Protein AF-A0A929EZZ7-F1 (afdb_monomer)

Foldseek 3Di:
DAAADAQFFWDKQKAAPVLLVLLLPQFPADPVLNVQSVPWDDDPRITIGIDGLVSLVRSLVRLVVRLVPDPPPVSNVSSVVVNVSSVVRNVRHDYD

Radius of gyration: 13.0 Å; Cα contacts (8 Å, |Δi|>4): 121; chains: 1; bounding box: 29×28×37 Å

Structure (mmCIF, N/CA/C/O backbone):
data_AF-A0A929EZZ7-F1
#
_entry.id   AF-A0A929EZZ7-F1
#
loop_
_atom_site.group_PDB
_atom_site.id
_atom_site.type_symbol
_atom_site.label_atom_id
_atom_site.label_alt_id
_atom_site.label_comp_id
_atom_site.label_asym_id
_atom_site.label_entity_id
_atom_site.label_seq_id
_atom_site.pdbx_PDB_ins_code
_atom_site.Cartn_x
_atom_site.Cartn_y
_atom_site.Cartn_z
_atom_site.occupancy
_atom_site.B_iso_or_equiv
_atom_site.auth_seq_id
_atom_site.auth_comp_id
_atom_site.auth_asym_id
_atom_site.auth_atom_id
_atom_site.pdbx_PDB_model_num
ATOM 1 N N . MET A 1 1 ? -12.328 14.991 8.960 1.00 74.06 1 MET A N 1
ATOM 2 C CA . MET A 1 1 ? -12.172 14.624 10.381 1.00 74.06 1 MET A CA 1
ATOM 3 C C . MET A 1 1 ? -11.603 13.221 10.401 1.00 74.06 1 MET A C 1
ATOM 5 O O . MET A 1 1 ? -12.209 12.352 9.780 1.00 74.06 1 MET A O 1
ATOM 9 N N . LYS A 1 2 ? -10.413 13.040 10.972 1.00 88.25 2 LYS A N 1
ATOM 10 C CA . LYS A 1 2 ? -9.740 11.742 11.023 1.00 88.25 2 LYS A CA 1
ATOM 11 C C . LYS A 1 2 ? -10.315 10.882 12.148 1.00 88.25 2 LYS A C 1
ATOM 13 O O . LYS A 1 2 ? -10.851 11.419 13.118 1.00 88.25 2 LYS A O 1
ATOM 18 N N . LYS A 1 3 ? -10.272 9.560 11.990 1.00 93.44 3 LYS A N 1
ATOM 19 C CA . LYS A 1 3 ? -10.703 8.603 13.015 1.00 93.44 3 LYS A CA 1
ATOM 20 C C . LYS A 1 3 ? -9.500 8.240 13.890 1.00 93.44 3 LYS A C 1
ATOM 22 O O . LYS A 1 3 ? -8.533 7.700 13.366 1.00 93.44 3 LYS A O 1
ATOM 27 N N . SER A 1 4 ? -9.593 8.486 15.194 1.00 94.50 4 SER A N 1
ATOM 28 C CA . SER A 1 4 ? -8.575 8.050 16.156 1.00 94.50 4 SER A CA 1
ATOM 29 C C . SER A 1 4 ? -8.593 6.532 16.341 1.00 94.50 4 SER A C 1
ATOM 31 O O . SER A 1 4 ? -9.677 5.946 16.450 1.00 94.50 4 SER A O 1
ATOM 33 N N . ILE A 1 5 ? -7.413 5.921 16.381 1.00 95.31 5 ILE A N 1
ATOM 34 C CA . ILE A 1 5 ? -7.195 4.485 16.602 1.00 95.31 5 ILE A CA 1
ATOM 35 C C . ILE A 1 5 ? -6.000 4.263 17.539 1.00 95.31 5 ILE A C 1
ATOM 37 O O . ILE A 1 5 ? -5.187 5.166 17.732 1.00 95.31 5 ILE A O 1
ATOM 41 N N . GLU A 1 6 ? -5.894 3.073 18.121 1.00 96.06 6 GLU A N 1
ATOM 42 C CA . GLU A 1 6 ? -4.729 2.700 18.935 1.00 96.06 6 GLU A CA 1
ATOM 43 C C . GLU A 1 6 ? -3.518 2.370 18.038 1.00 96.06 6 GLU A C 1
ATOM 45 O O . GLU A 1 6 ? -3.689 1.928 16.904 1.00 96.06 6 GLU A O 1
ATOM 50 N N . GLU A 1 7 ? -2.295 2.529 18.551 1.00 92.19 7 GLU A N 1
ATOM 51 C CA . GLU A 1 7 ? -1.029 2.320 17.811 1.00 92.19 7 GLU A CA 1
ATOM 52 C C . GLU A 1 7 ? -0.955 0.978 17.065 1.00 92.19 7 GLU A C 1
ATOM 54 O O . GLU A 1 7 ? -0.519 0.908 15.919 1.00 92.19 7 GLU A O 1
ATOM 59 N N . HIS A 1 8 ? -1.457 -0.083 17.693 1.00 94.19 8 HIS A N 1
ATOM 60 C CA . HIS A 1 8 ? -1.412 -1.445 17.163 1.00 94.19 8 HIS A CA 1
ATOM 61 C C . HIS A 1 8 ? -2.723 -1.850 16.460 1.00 94.19 8 HIS A C 1
ATOM 63 O O . HIS A 1 8 ? -2.880 -3.001 16.040 1.00 94.19 8 HIS A O 1
ATOM 69 N N . GLU A 1 9 ? -3.702 -0.941 16.360 1.00 96.38 9 GLU A N 1
ATOM 70 C CA . GLU A 1 9 ? -4.955 -1.203 15.654 1.00 96.38 9 GLU A CA 1
ATOM 71 C C . GLU A 1 9 ? -4.696 -1.237 14.146 1.00 96.38 9 GLU A C 1
ATOM 73 O O . GLU A 1 9 ? -4.194 -0.285 13.548 1.00 96.38 9 GLU A O 1
ATOM 78 N N . LYS A 1 10 ? -5.075 -2.350 13.511 1.00 95.88 10 LYS A N 1
ATOM 79 C CA . LYS A 1 10 ? -4.917 -2.508 12.067 1.00 95.88 10 LYS A CA 1
ATOM 80 C C . LYS A 1 10 ? -6.086 -1.902 11.302 1.00 95.88 10 LYS A C 1
ATOM 82 O O . LYS A 1 10 ? -7.254 -2.155 11.607 1.00 95.88 10 LYS A O 1
ATOM 87 N N . VAL A 1 11 ? -5.771 -1.180 10.235 1.00 96.25 11 VAL A N 1
ATOM 88 C CA . VAL A 1 11 ? -6.729 -0.573 9.313 1.00 96.25 11 VAL A CA 1
ATOM 89 C C . VAL A 1 11 ? -6.687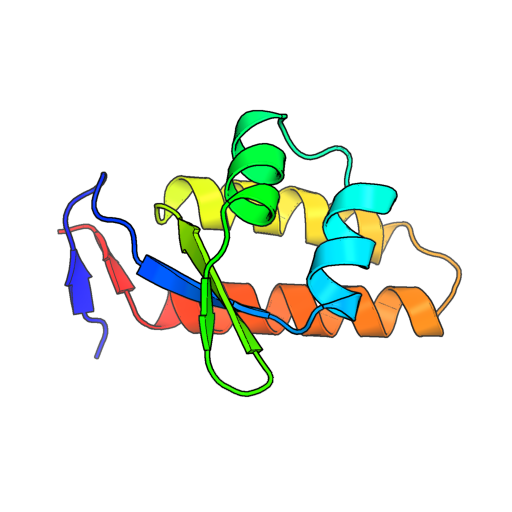 -1.248 7.940 1.00 96.25 11 VAL A C 1
ATOM 91 O O . VAL A 1 11 ? -5.658 -1.787 7.533 1.00 96.25 11 VAL A O 1
ATOM 94 N N . PRO A 1 12 ? -7.815 -1.259 7.206 1.00 96.62 12 PRO A N 1
ATOM 95 C CA . PRO A 1 12 ? -7.871 -1.892 5.898 1.00 96.62 12 PRO A CA 1
ATOM 96 C C . PRO A 1 12 ? -7.268 -1.011 4.800 1.00 96.62 12 PRO A C 1
ATOM 98 O O . PRO A 1 12 ? -7.732 0.110 4.576 1.00 96.62 12 PRO A O 1
ATOM 101 N N . LEU A 1 13 ? -6.333 -1.585 4.046 1.00 96.94 13 LEU A N 1
ATOM 102 C CA . LEU A 1 13 ? -5.887 -1.115 2.739 1.00 96.94 13 LEU A CA 1
ATOM 103 C C . LEU A 1 13 ? -6.520 -1.989 1.646 1.00 96.94 13 LEU A C 1
ATOM 105 O O . LEU A 1 13 ? -6.539 -3.216 1.749 1.00 96.94 13 LEU A O 1
ATOM 109 N N . LEU A 1 14 ? -7.071 -1.359 0.605 1.00 96.69 14 LEU A N 1
ATOM 110 C CA . LEU A 1 14 ? -7.715 -2.055 -0.513 1.00 96.69 14 LEU A CA 1
ATOM 111 C C . LEU A 1 14 ? -6.884 -1.913 -1.786 1.00 96.69 14 LEU A C 1
ATOM 113 O O . LEU A 1 14 ? -6.798 -0.824 -2.353 1.00 96.69 14 LEU A O 1
ATOM 117 N N . LEU A 1 15 ? -6.364 -3.031 -2.283 1.00 96.31 15 LEU A N 1
ATOM 118 C CA . LEU A 1 15 ? -5.530 -3.097 -3.485 1.00 96.31 15 LEU A CA 1
ATOM 119 C C . LEU A 1 15 ? -6.150 -4.032 -4.532 1.00 96.31 15 LEU A C 1
ATOM 121 O O . LEU A 1 15 ? -7.059 -4.810 -4.237 1.00 96.31 15 LEU A O 1
ATOM 125 N N . SER A 1 16 ? -5.742 -3.912 -5.793 1.00 95.62 16 SER A N 1
ATOM 126 C CA . SER A 1 16 ? -5.995 -4.955 -6.796 1.00 95.62 16 SER A CA 1
ATOM 127 C C . SER A 1 16 ? -4.957 -6.073 -6.678 1.00 95.62 16 SER A C 1
ATOM 129 O O . SER A 1 16 ? -3.912 -5.886 -6.062 1.00 95.62 16 SER A O 1
ATOM 131 N N . LYS A 1 17 ? -5.220 -7.223 -7.310 1.00 93.81 17 LYS A N 1
ATOM 132 C CA . LYS A 1 17 ? -4.225 -8.298 -7.416 1.00 93.81 17 LYS A CA 1
ATOM 133 C C . LYS A 1 17 ? -2.927 -7.801 -8.058 1.00 93.81 17 LYS A C 1
ATOM 135 O O . LYS A 1 17 ? -1.874 -7.977 -7.472 1.00 93.81 17 LYS A O 1
ATOM 140 N N . ASP A 1 18 ? -3.028 -7.087 -9.176 1.00 94.38 18 ASP A N 1
ATOM 141 C CA . ASP A 1 18 ? -1.856 -6.550 -9.878 1.00 94.38 18 ASP A CA 1
ATOM 142 C C . ASP A 1 18 ? -1.035 -5.589 -9.005 1.00 94.38 18 ASP A C 1
ATOM 144 O O . ASP A 1 18 ? 0.181 -5.545 -9.119 1.00 94.38 18 ASP A O 1
ATOM 148 N N . GLN A 1 19 ? -1.685 -4.823 -8.121 1.00 95.81 19 GLN A N 1
ATOM 149 C CA . GLN A 1 19 ? -0.983 -3.956 -7.172 1.00 95.81 19 GLN A CA 1
ATOM 150 C C . GLN A 1 19 ? -0.251 -4.766 -6.097 1.00 95.81 19 GL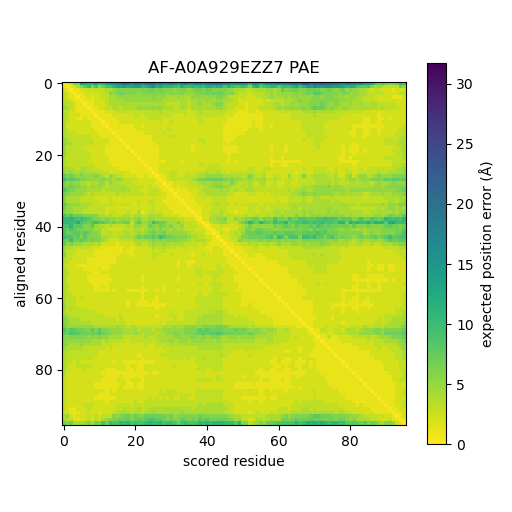N A C 1
ATOM 152 O O . GLN A 1 19 ? 0.875 -4.423 -5.762 1.00 95.81 19 GLN A O 1
ATOM 157 N N . ILE A 1 20 ? -0.868 -5.830 -5.573 1.00 94.94 20 ILE A N 1
ATOM 158 C CA . ILE A 1 20 ? -0.218 -6.741 -4.619 1.00 94.94 20 ILE A CA 1
ATOM 159 C C . ILE A 1 20 ? 0.998 -7.409 -5.266 1.00 94.94 20 ILE A C 1
ATOM 161 O O . ILE A 1 20 ? 2.080 -7.377 -4.688 1.00 94.94 20 ILE A O 1
ATOM 165 N N . ASP A 1 21 ? 0.821 -7.965 -6.466 1.00 94.25 21 ASP A N 1
ATOM 166 C CA . ASP A 1 21 ? 1.889 -8.631 -7.215 1.00 94.25 21 ASP A CA 1
ATOM 167 C C . ASP A 1 21 ? 3.050 -7.649 -7.459 1.00 94.25 21 ASP A C 1
ATOM 169 O O . ASP A 1 21 ? 4.198 -7.967 -7.164 1.00 94.25 21 ASP A O 1
ATOM 173 N N . LEU A 1 22 ? 2.749 -6.409 -7.870 1.00 95.19 22 LEU A N 1
ATOM 174 C CA . LEU A 1 22 ? 3.765 -5.380 -8.091 1.00 95.19 22 LEU A CA 1
ATOM 175 C C . LEU A 1 22 ? 4.552 -5.042 -6.815 1.00 95.19 22 LEU A C 1
ATOM 177 O O . LEU A 1 22 ? 5.766 -4.871 -6.876 1.00 95.19 22 LEU A O 1
ATOM 181 N N . ILE A 1 23 ? 3.887 -4.961 -5.659 1.00 95.62 23 ILE A N 1
ATOM 182 C CA . ILE A 1 23 ? 4.568 -4.730 -4.378 1.00 95.62 23 ILE A CA 1
ATOM 183 C C . ILE A 1 23 ? 5.496 -5.907 -4.064 1.00 95.62 23 ILE A C 1
ATOM 185 O O . ILE A 1 23 ? 6.680 -5.696 -3.814 1.00 95.62 23 ILE A O 1
ATOM 189 N N . ILE A 1 24 ? 4.986 -7.139 -4.123 1.00 94.38 24 ILE A N 1
ATOM 190 C CA . ILE A 1 24 ? 5.747 -8.348 -3.778 1.00 94.38 24 ILE A CA 1
ATOM 191 C C . ILE A 1 24 ? 6.964 -8.541 -4.692 1.00 94.38 24 ILE A C 1
ATOM 193 O O . ILE A 1 24 ? 8.017 -8.966 -4.227 1.00 94.38 24 ILE A O 1
ATOM 197 N N . GLU A 1 25 ? 6.825 -8.263 -5.987 1.00 94.06 25 GLU A N 1
ATOM 198 C CA . GLU A 1 25 ? 7.872 -8.538 -6.976 1.00 94.06 25 GLU A CA 1
ATOM 199 C C . GLU A 1 25 ? 8.966 -7.467 -7.023 1.00 94.06 25 GLU A C 1
ATOM 201 O O . GL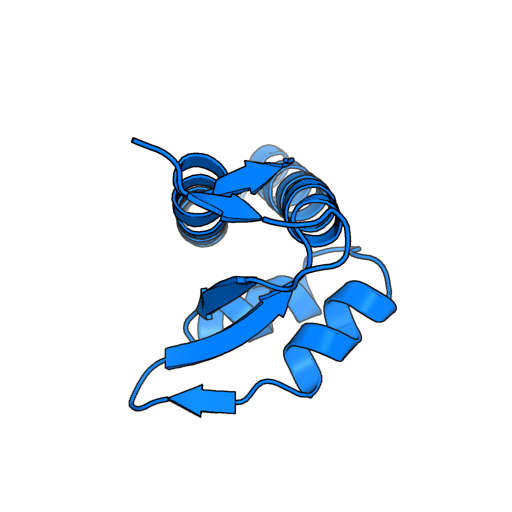U A 1 25 ? 10.098 -7.763 -7.407 1.00 94.06 25 GLU A O 1
ATOM 206 N N . HIS A 1 26 ? 8.642 -6.224 -6.659 1.00 93.62 26 HIS A N 1
ATOM 207 C CA . HIS A 1 26 ? 9.515 -5.084 -6.945 1.00 93.62 26 HIS A CA 1
ATOM 208 C C . HIS A 1 26 ? 9.856 -4.217 -5.740 1.00 93.62 26 HIS A 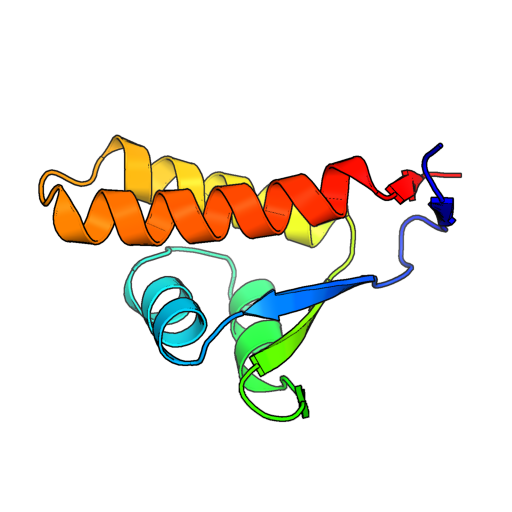C 1
ATOM 210 O O . HIS A 1 26 ? 10.807 -3.439 -5.820 1.00 93.62 26 HIS A O 1
ATOM 216 N N . THR A 1 27 ? 9.112 -4.315 -4.638 1.00 88.31 27 THR A N 1
ATOM 217 C CA . THR A 1 27 ? 9.497 -3.620 -3.409 1.00 88.31 27 THR A CA 1
ATOM 218 C C . THR A 1 27 ? 10.397 -4.526 -2.583 1.00 88.31 27 THR A C 1
ATOM 220 O O . THR A 1 27 ? 10.084 -5.687 -2.342 1.00 88.31 27 THR A O 1
ATOM 223 N N . PHE A 1 28 ? 11.525 -3.989 -2.123 1.00 89.69 28 PHE A N 1
ATOM 224 C CA . PHE A 1 28 ? 12.366 -4.637 -1.112 1.00 89.69 28 PHE A CA 1
ATOM 225 C C . PHE A 1 28 ? 11.799 -4.385 0.294 1.00 89.69 28 PHE A C 1
ATOM 227 O O . PHE A 1 28 ? 12.540 -3.990 1.192 1.00 89.69 28 PHE A O 1
ATOM 234 N N . ALA A 1 29 ? 10.476 -4.501 0.438 1.00 92.88 29 ALA A N 1
ATOM 235 C CA . ALA A 1 29 ? 9.792 -4.349 1.714 1.00 92.88 29 ALA A CA 1
ATOM 236 C C . ALA A 1 29 ? 10.135 -5.512 2.651 1.00 92.88 29 ALA A C 1
ATOM 238 O O . ALA A 1 29 ? 10.506 -6.596 2.195 1.00 92.88 29 ALA A O 1
ATOM 239 N N . GLU A 1 30 ? 10.013 -5.269 3.952 1.00 91.88 30 GLU A N 1
ATOM 240 C CA . GLU A 1 30 ? 10.278 -6.277 4.976 1.00 91.88 30 GLU A CA 1
ATOM 241 C C . GLU A 1 30 ? 9.338 -7.491 4.847 1.00 91.88 30 GLU A C 1
ATOM 243 O O . GLU A 1 30 ? 8.206 -7.393 4.360 1.00 91.88 30 GLU A O 1
ATOM 248 N N . ASP A 1 31 ? 9.830 -8.670 5.246 1.00 90.44 31 ASP A N 1
ATOM 249 C CA . ASP A 1 31 ? 9.127 -9.944 5.048 1.00 90.44 31 ASP A CA 1
ATOM 250 C C . ASP A 1 31 ? 7.758 -9.973 5.741 1.00 90.44 31 ASP A C 1
ATOM 252 O O . ASP A 1 31 ? 6.821 -10.584 5.231 1.00 90.44 31 ASP A O 1
ATOM 256 N N . ASP A 1 32 ? 7.609 -9.286 6.872 1.00 90.00 32 ASP A N 1
ATOM 257 C CA . ASP A 1 32 ? 6.353 -9.176 7.612 1.00 90.00 32 ASP A CA 1
ATOM 258 C C . ASP A 1 32 ? 5.295 -8.349 6.858 1.00 90.00 32 ASP A C 1
ATOM 260 O O . ASP A 1 32 ? 4.121 -8.741 6.812 1.00 90.00 32 ASP A O 1
ATOM 264 N N . LEU A 1 33 ? 5.706 -7.266 6.189 1.00 92.25 33 LEU A N 1
ATOM 265 C CA . LEU A 1 33 ? 4.856 -6.495 5.283 1.00 92.25 33 LEU A CA 1
ATOM 266 C C . LEU A 1 33 ? 4.418 -7.356 4.096 1.00 92.25 33 LEU A C 1
ATOM 268 O O . LEU A 1 33 ? 3.237 -7.372 3.737 1.00 92.25 33 LEU A O 1
ATOM 272 N N . LEU A 1 34 ? 5.347 -8.111 3.504 1.00 91.44 34 LEU A N 1
ATOM 273 C CA . LEU A 1 34 ? 5.047 -8.999 2.380 1.00 91.44 34 LEU A CA 1
ATOM 274 C C . LEU A 1 34 ? 4.147 -10.172 2.788 1.00 91.44 34 LEU A C 1
ATOM 276 O O . LEU A 1 34 ? 3.234 -10.543 2.044 1.00 91.44 34 LEU A O 1
ATOM 280 N N . ASP A 1 35 ? 4.342 -10.733 3.976 1.00 91.25 35 ASP A N 1
ATOM 281 C CA . ASP A 1 35 ? 3.514 -11.811 4.505 1.00 91.25 35 ASP A CA 1
ATOM 282 C C . ASP A 1 35 ? 2.082 -11.346 4.780 1.00 91.25 35 ASP A C 1
ATOM 284 O O . ASP A 1 35 ? 1.133 -12.078 4.475 1.00 91.25 35 ASP A O 1
ATOM 288 N N . ALA A 1 36 ? 1.891 -10.105 5.242 1.00 89.81 36 ALA A N 1
ATOM 289 C CA . ALA A 1 36 ? 0.561 -9.512 5.373 1.00 89.81 36 ALA A CA 1
ATOM 290 C C . ALA A 1 36 ? -0.188 -9.466 4.026 1.00 89.81 36 ALA A C 1
ATOM 292 O O . ALA A 1 36 ? -1.383 -9.775 3.973 1.00 89.81 36 ALA A O 1
ATOM 293 N N . LEU A 1 37 ? 0.508 -9.155 2.925 1.00 89.38 37 LEU A N 1
ATOM 294 C CA . LEU A 1 37 ? -0.071 -9.156 1.573 1.00 89.38 37 LEU A CA 1
ATOM 295 C C . LEU A 1 37 ? -0.479 -10.569 1.117 1.00 89.38 37 LEU A C 1
ATOM 297 O O . LEU A 1 37 ? -1.452 -10.718 0.375 1.00 89.38 37 LEU A O 1
ATOM 301 N N . ARG A 1 38 ? 0.230 -11.610 1.575 1.00 83.38 38 ARG A N 1
ATOM 302 C CA . ARG A 1 38 ? -0.030 -13.018 1.218 1.00 83.38 38 ARG A CA 1
ATOM 303 C C . ARG A 1 38 ? -1.229 -13.621 1.951 1.00 83.38 38 ARG A C 1
ATOM 305 O O . ARG A 1 38 ? -1.889 -14.498 1.398 1.00 83.38 38 ARG A O 1
ATOM 312 N N . VAL A 1 39 ? -1.536 -13.158 3.165 1.00 85.31 39 VAL A N 1
ATOM 313 C CA . VAL A 1 39 ? -2.682 -13.637 3.973 1.00 85.31 39 VAL A CA 1
ATOM 314 C C . VAL A 1 39 ? -3.958 -12.806 3.780 1.00 85.31 39 VAL A C 1
ATOM 316 O O . VAL A 1 39 ? -4.898 -12.892 4.571 1.00 85.31 39 VAL A O 1
ATOM 319 N N . ALA A 1 40 ? -3.994 -11.978 2.738 1.00 86.19 40 ALA A N 1
ATOM 320 C CA . ALA A 1 40 ? -5.047 -11.005 2.518 1.00 86.19 40 ALA A CA 1
ATOM 321 C C . ALA A 1 40 ? -6.408 -11.618 2.134 1.00 86.19 40 ALA A C 1
ATOM 323 O O . ALA A 1 40 ? -6.513 -12.673 1.507 1.00 86.19 40 ALA A O 1
ATOM 324 N N . GLU A 1 41 ? -7.480 -10.905 2.482 1.00 90.75 41 GLU A N 1
ATOM 325 C CA . GLU A 1 41 ? -8.860 -11.323 2.231 1.00 90.75 41 GLU A CA 1
ATOM 326 C C . GLU A 1 41 ? -9.351 -10.782 0.879 1.00 90.75 41 GLU A C 1
ATOM 328 O O . GLU A 1 41 ? -9.276 -9.580 0.611 1.00 90.75 41 GLU A O 1
ATOM 333 N N . VAL A 1 42 ? -9.918 -11.637 0.024 1.00 90.75 42 VAL A N 1
ATOM 334 C CA . VAL A 1 42 ? -10.555 -11.187 -1.225 1.00 90.75 42 VAL A CA 1
ATOM 335 C C . VAL A 1 42 ? -11.951 -10.635 -0.928 1.00 90.75 42 VAL A C 1
ATOM 337 O O . VAL A 1 42 ? -12.849 -11.367 -0.519 1.00 90.75 42 VAL A O 1
ATOM 340 N N . VAL A 1 43 ? -12.161 -9.345 -1.199 1.00 89.88 43 VAL A N 1
ATOM 341 C CA . VAL A 1 43 ? -13.438 -8.642 -1.018 1.00 89.88 43 VAL A CA 1
ATOM 342 C C . VAL A 1 43 ? -13.933 -8.131 -2.373 1.00 89.88 43 VAL A C 1
ATOM 344 O O . VAL A 1 43 ? -13.566 -7.054 -2.857 1.00 89.88 43 VAL A O 1
ATOM 347 N N . GLY A 1 44 ? -14.786 -8.926 -3.021 1.00 89.50 44 GLY A N 1
ATOM 348 C CA . GLY A 1 44 ? -15.293 -8.631 -4.360 1.00 89.50 44 GLY A CA 1
ATOM 349 C C . GLY A 1 44 ? -14.171 -8.642 -5.403 1.00 89.50 44 GLY A C 1
ATOM 350 O O . GLY A 1 44 ? -13.620 -9.692 -5.707 1.00 89.50 44 GLY A O 1
ATOM 351 N N . ARG A 1 45 ? -13.847 -7.474 -5.976 1.00 89.69 45 ARG A N 1
ATOM 352 C CA . ARG A 1 45 ? -12.753 -7.305 -6.961 1.00 89.69 45 ARG A CA 1
ATOM 353 C C . ARG A 1 45 ? -11.463 -6.740 -6.356 1.00 89.69 45 ARG A C 1
ATOM 355 O O . ARG A 1 45 ? -10.537 -6.416 -7.096 1.00 89.69 45 ARG A O 1
ATOM 362 N N . ARG A 1 46 ? -11.430 -6.530 -5.042 1.00 94.00 46 ARG A N 1
ATOM 363 C CA . ARG A 1 46 ? -10.290 -5.963 -4.318 1.00 94.00 46 ARG A CA 1
ATOM 364 C C . ARG A 1 46 ? -9.758 -6.983 -3.325 1.00 94.00 46 ARG A C 1
ATOM 366 O O . ARG A 1 46 ? -10.479 -7.877 -2.894 1.00 94.00 46 ARG A O 1
ATOM 373 N N . ILE A 1 47 ? -8.503 -6.809 -2.958 1.00 94.94 47 ILE A N 1
ATOM 374 C CA . ILE A 1 47 ? -7.830 -7.535 -1.896 1.00 94.94 47 ILE A CA 1
ATOM 375 C C . ILE A 1 47 ? -7.716 -6.575 -0.716 1.00 94.94 47 ILE A C 1
ATOM 377 O O . ILE A 1 47 ? -7.263 -5.439 -0.871 1.00 94.94 47 ILE A O 1
ATOM 381 N N . LYS A 1 48 ? -8.200 -7.015 0.440 1.00 96.19 48 LYS A N 1
ATOM 382 C CA . LYS A 1 48 ? -8.172 -6.277 1.694 1.00 96.19 48 LYS A CA 1
ATOM 383 C C . LYS A 1 48 ? -7.024 -6.798 2.542 1.00 96.19 48 LYS A C 1
ATOM 385 O O . LYS A 1 48 ? -7.027 -7.958 2.951 1.00 96.19 48 LYS A O 1
ATOM 390 N N . VAL A 1 49 ? -6.091 -5.905 2.836 1.00 95.69 49 VAL A N 1
ATOM 391 C CA . VAL A 1 49 ? -4.921 -6.164 3.675 1.00 95.69 49 VAL A CA 1
ATOM 392 C C . VAL A 1 49 ? -5.038 -5.323 4.938 1.00 95.69 49 VAL A C 1
ATOM 394 O O . VAL A 1 49 ? -5.552 -4.204 4.887 1.00 95.69 49 VAL A O 1
ATOM 397 N N . LEU A 1 50 ? -4.628 -5.874 6.078 1.00 95.75 50 LEU A N 1
ATOM 398 C CA . LEU A 1 50 ? -4.697 -5.199 7.371 1.00 95.75 50 LEU A CA 1
ATOM 399 C C . LEU A 1 50 ? -3.291 -4.825 7.837 1.00 95.75 50 LEU A C 1
ATOM 401 O O . LEU A 1 50 ? -2.467 -5.710 8.064 1.00 95.75 50 LEU A O 1
ATOM 405 N N . PHE A 1 51 ? -3.078 -3.531 8.047 1.00 96.19 51 PHE A N 1
ATOM 406 C CA . PHE A 1 51 ? -1.800 -2.935 8.436 1.00 96.19 51 PHE A CA 1
ATOM 407 C C . PHE A 1 51 ? -1.993 -1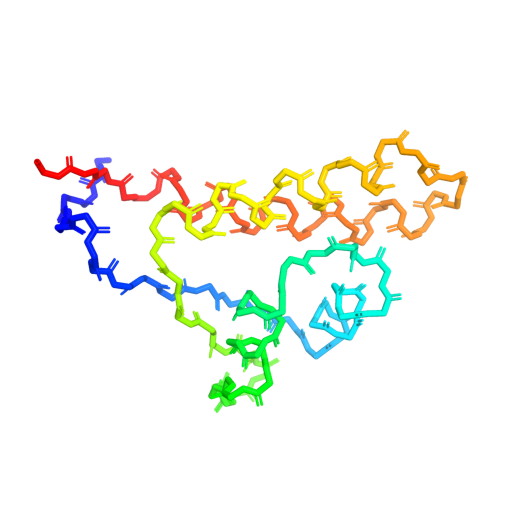.970 9.604 1.00 96.19 51 PHE A C 1
ATOM 409 O O . PHE A 1 51 ? -3.050 -1.341 9.700 1.00 96.19 51 PHE A O 1
ATOM 416 N N . THR A 1 52 ? -1.006 -1.851 10.490 1.00 96.88 52 THR A N 1
ATOM 417 C CA . THR A 1 52 ? -0.940 -0.708 11.419 1.00 96.88 52 THR A CA 1
ATOM 418 C C . THR A 1 52 ? -0.631 0.580 10.642 1.00 96.88 52 THR A C 1
ATOM 420 O O . THR A 1 52 ? -0.308 0.527 9.454 1.00 96.88 52 THR A O 1
ATOM 423 N N . LEU A 1 53 ? -0.741 1.759 11.269 1.00 96.31 53 LEU A N 1
ATOM 424 C CA . LEU A 1 53 ? -0.303 2.995 10.597 1.00 96.31 53 LEU A CA 1
ATOM 425 C C . LEU A 1 53 ? 1.208 3.030 10.373 1.00 96.31 53 LEU A C 1
ATOM 427 O O . LEU A 1 53 ? 1.632 3.580 9.364 1.00 96.31 53 LEU A O 1
ATOM 431 N N . HIS A 1 54 ? 1.985 2.413 11.262 1.00 95.81 54 HIS A N 1
ATOM 432 C CA . HIS A 1 54 ? 3.428 2.299 11.091 1.00 95.81 54 HIS A CA 1
ATOM 433 C C . HIS A 1 54 ? 3.770 1.400 9.897 1.00 95.81 54 HIS A C 1
ATOM 435 O O . HIS A 1 54 ? 4.490 1.832 9.005 1.00 95.81 54 HIS A O 1
ATOM 441 N N . ASP A 1 55 ? 3.132 0.226 9.796 1.00 96.56 55 ASP A N 1
ATOM 442 C CA . ASP A 1 55 ? 3.315 -0.679 8.653 1.00 96.56 55 ASP A CA 1
ATOM 443 C C . ASP A 1 55 ? 2.980 0.022 7.319 1.00 96.56 55 ASP A C 1
ATOM 445 O O . ASP A 1 55 ? 3.608 -0.231 6.291 1.00 96.56 55 ASP A O 1
ATOM 449 N N . LEU A 1 56 ? 1.946 0.878 7.314 1.00 96.88 56 LEU A N 1
ATOM 450 C CA . LEU A 1 56 ? 1.566 1.649 6.131 1.00 96.88 56 LEU A CA 1
ATOM 451 C C . LEU A 1 56 ? 2.623 2.687 5.773 1.00 96.88 56 LEU A C 1
ATOM 453 O O . LEU A 1 56 ? 2.962 2.766 4.597 1.00 96.88 56 LEU A O 1
ATOM 457 N N . GLU A 1 57 ? 3.142 3.433 6.749 1.00 95.81 57 GLU A N 1
ATOM 458 C CA . GLU A 1 57 ? 4.206 4.420 6.538 1.00 95.81 57 GLU A CA 1
ATOM 459 C C . GLU A 1 57 ? 5.460 3.753 5.951 1.00 95.81 57 GLU A C 1
ATOM 461 O O . GLU A 1 57 ? 5.991 4.211 4.933 1.00 95.81 57 GLU A O 1
ATOM 466 N N . ASP A 1 58 ? 5.866 2.615 6.519 1.00 96.69 58 ASP A N 1
ATOM 467 C CA . ASP A 1 58 ? 7.027 1.845 6.069 1.00 96.69 58 ASP A CA 1
ATOM 468 C C . ASP A 1 58 ? 6.820 1.301 4.649 1.00 96.69 58 ASP A C 1
ATOM 470 O O . ASP A 1 58 ? 7.644 1.526 3.752 1.00 96.69 58 ASP A O 1
ATOM 474 N N . LEU A 1 59 ? 5.671 0.663 4.387 1.00 96.94 59 LEU A N 1
ATOM 475 C CA . LEU A 1 59 ? 5.315 0.185 3.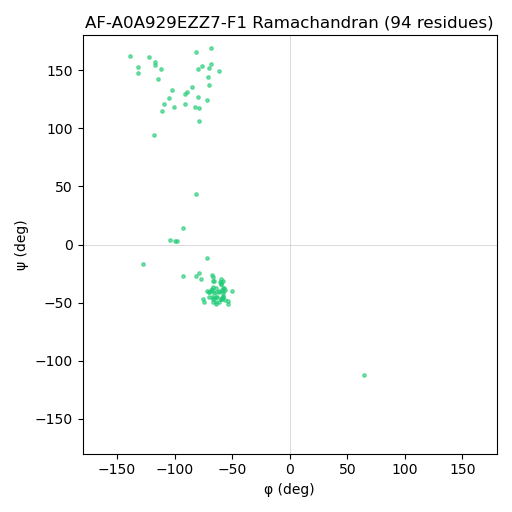051 1.00 96.94 59 LEU A CA 1
ATOM 476 C C . LEU A 1 59 ? 5.297 1.332 2.029 1.00 96.94 59 LEU A C 1
ATOM 478 O O . LEU A 1 59 ? 5.781 1.174 0.903 1.00 96.94 59 LEU A O 1
ATOM 482 N N . ASN A 1 60 ? 4.758 2.493 2.410 1.00 96.62 60 ASN A N 1
ATOM 483 C CA . ASN A 1 60 ? 4.703 3.673 1.554 1.00 96.62 60 ASN A CA 1
ATOM 484 C C . ASN A 1 60 ? 6.108 4.187 1.215 1.00 96.62 60 ASN A C 1
ATOM 486 O O . ASN A 1 60 ? 6.358 4.592 0.077 1.00 96.62 60 ASN A O 1
ATOM 490 N N . GLY A 1 61 ? 7.038 4.119 2.173 1.00 96.50 61 GLY A N 1
ATOM 491 C CA . GLY A 1 61 ? 8.451 4.432 1.978 1.00 96.50 61 GLY A CA 1
ATOM 492 C C . GLY A 1 61 ? 9.102 3.550 0.910 1.00 96.50 61 GLY A C 1
ATOM 493 O O . GLY A 1 61 ? 9.742 4.068 -0.011 1.00 96.50 61 GLY A O 1
ATOM 494 N N . HIS A 1 62 ? 8.876 2.234 0.960 1.00 96.75 62 HIS A N 1
ATOM 495 C CA . HIS A 1 62 ? 9.371 1.305 -0.062 1.00 96.75 62 HIS A CA 1
ATOM 496 C C . HIS A 1 62 ? 8.752 1.567 -1.441 1.00 96.75 62 HIS A C 1
ATOM 498 O O . HIS A 1 62 ? 9.470 1.616 -2.442 1.00 96.75 62 HIS A O 1
ATOM 504 N N . VAL A 1 63 ? 7.433 1.775 -1.504 1.00 96.31 63 VAL A N 1
ATOM 505 C CA . VAL A 1 63 ? 6.721 2.089 -2.754 1.00 96.31 63 VAL A 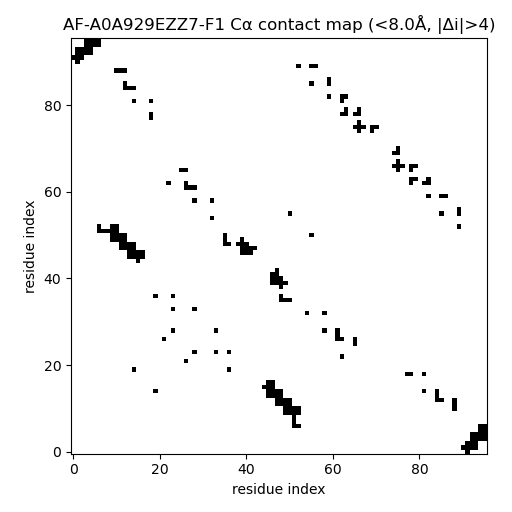CA 1
ATOM 506 C C . VAL A 1 63 ? 7.261 3.376 -3.381 1.00 96.31 63 VAL A C 1
ATOM 508 O O . VAL A 1 63 ? 7.575 3.392 -4.572 1.00 96.31 63 VAL A O 1
ATOM 511 N N . ALA A 1 64 ? 7.428 4.436 -2.587 1.00 95.31 64 ALA A N 1
ATOM 512 C CA . ALA A 1 64 ? 7.958 5.713 -3.055 1.00 95.31 64 ALA A CA 1
ATOM 513 C C . ALA A 1 64 ? 9.408 5.595 -3.542 1.00 95.31 64 ALA A C 1
ATOM 515 O O . ALA A 1 64 ? 9.761 6.175 -4.569 1.00 95.31 64 ALA A O 1
ATOM 516 N N . ALA A 1 65 ? 10.249 4.827 -2.842 1.00 95.31 65 ALA A N 1
ATOM 517 C CA . ALA A 1 65 ? 11.625 4.588 -3.262 1.00 95.31 65 ALA A CA 1
ATOM 518 C C . ALA A 1 65 ? 11.682 3.921 -4.645 1.00 95.31 65 ALA A C 1
ATOM 520 O O . ALA A 1 65 ? 12.407 4.390 -5.524 1.00 95.31 65 ALA A O 1
ATOM 521 N N . VAL A 1 66 ? 10.877 2.879 -4.873 1.00 94.81 66 VAL A N 1
ATOM 522 C CA . VAL A 1 66 ? 10.825 2.204 -6.178 1.00 94.81 66 VAL A CA 1
ATOM 523 C C . VAL A 1 66 ? 10.274 3.137 -7.255 1.00 94.81 66 VAL A C 1
ATOM 525 O O . VAL A 1 66 ? 10.881 3.248 -8.318 1.00 94.81 66 VAL A O 1
ATOM 528 N N . ALA A 1 67 ? 9.181 3.858 -6.985 1.00 94.44 67 ALA A N 1
ATOM 529 C CA . ALA A 1 67 ? 8.582 4.796 -7.937 1.00 94.44 67 ALA A CA 1
ATOM 530 C C . ALA A 1 67 ? 9.567 5.889 -8.386 1.00 94.44 67 ALA A C 1
ATOM 532 O O . ALA A 1 67 ? 9.684 6.170 -9.578 1.00 94.44 67 ALA A O 1
ATOM 533 N N . ASN A 1 68 ? 10.315 6.471 -7.442 1.00 93.56 68 ASN A N 1
ATOM 534 C CA . ASN A 1 68 ? 11.267 7.554 -7.703 1.00 93.56 68 ASN A CA 1
ATOM 535 C C . ASN A 1 68 ? 12.481 7.114 -8.533 1.00 93.56 68 ASN A C 1
ATOM 537 O O . ASN A 1 68 ? 13.087 7.938 -9.218 1.00 93.56 68 ASN A O 1
ATOM 541 N N . HIS A 1 69 ? 12.842 5.832 -8.471 1.00 93.50 69 HIS A N 1
ATOM 542 C CA . HIS A 1 69 ? 13.961 5.253 -9.216 1.00 93.50 69 HIS A CA 1
ATOM 543 C C . HIS A 1 69 ? 13.517 4.423 -10.433 1.00 93.50 69 HIS A C 1
ATOM 545 O O . HIS A 1 69 ? 14.357 3.835 -11.114 1.00 93.50 69 HIS A O 1
ATOM 551 N N . CYS A 1 70 ? 12.217 4.374 -10.731 1.00 92.88 70 CYS A N 1
ATOM 552 C CA . CYS A 1 70 ? 11.678 3.637 -11.865 1.00 92.88 70 CYS A CA 1
ATOM 553 C C . CYS A 1 70 ? 11.803 4.454 -13.161 1.00 92.88 70 CYS A C 1
ATOM 555 O O . CYS A 1 70 ? 11.201 5.515 -13.303 1.00 92.88 70 CYS A O 1
ATOM 557 N N . GLU A 1 71 ? 12.558 3.944 -14.136 1.00 92.62 71 GLU A N 1
ATOM 558 C CA . GLU A 1 71 ? 12.681 4.576 -15.460 1.00 92.62 71 GLU A CA 1
ATOM 559 C C . GLU A 1 71 ? 11.472 4.284 -16.370 1.00 92.62 71 GLU A C 1
ATOM 561 O O . GLU A 1 71 ? 11.160 5.058 -17.281 1.00 92.62 71 GLU A O 1
ATOM 566 N N . ASP A 1 72 ? 10.766 3.174 -16.127 1.00 95.56 72 ASP A N 1
ATOM 567 C CA . ASP A 1 72 ? 9.555 2.823 -16.865 1.00 95.56 72 ASP A CA 1
ATOM 568 C C . ASP A 1 72 ? 8.366 3.633 -16.337 1.00 95.56 72 ASP A C 1
ATOM 570 O O . ASP A 1 72 ? 7.787 3.355 -15.286 1.00 95.56 72 ASP A O 1
ATOM 574 N N . ARG A 1 73 ? 7.942 4.619 -17.128 1.00 94.69 73 ARG A N 1
ATOM 575 C CA . ARG A 1 73 ? 6.825 5.506 -16.788 1.00 94.69 73 ARG A CA 1
ATOM 576 C C . ARG A 1 73 ? 5.508 4.770 -16.521 1.00 94.69 73 ARG A C 1
ATOM 578 O O . ARG A 1 73 ? 4.676 5.258 -15.759 1.00 94.69 73 ARG A O 1
ATOM 585 N N . LYS A 1 74 ? 5.258 3.633 -17.176 1.00 93.94 74 LYS A N 1
ATOM 586 C CA . LYS A 1 74 ? 4.035 2.856 -16.947 1.00 93.94 74 LYS A CA 1
ATOM 587 C C . LYS A 1 74 ? 4.082 2.205 -15.570 1.00 93.94 74 LYS A C 1
ATOM 589 O O . LYS A 1 74 ? 3.089 2.287 -14.854 1.00 93.94 74 LYS A O 1
ATOM 594 N N . MET A 1 75 ? 5.215 1.609 -15.213 1.00 93.94 75 MET A N 1
ATOM 595 C CA . MET A 1 75 ? 5.425 1.006 -13.898 1.00 93.94 75 MET A CA 1
ATOM 596 C C . MET A 1 75 ? 5.421 2.070 -12.791 1.00 93.94 75 MET A C 1
ATOM 598 O O . MET A 1 75 ? 4.739 1.888 -11.785 1.00 93.94 75 MET A O 1
ATOM 602 N N . GLN A 1 76 ? 6.061 3.222 -13.013 1.00 96.06 7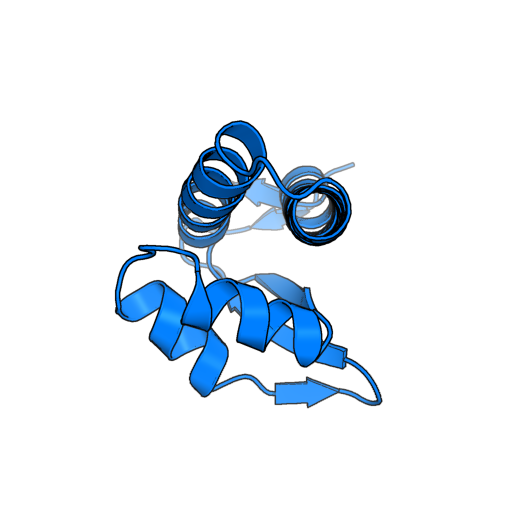6 GLN A N 1
ATOM 603 C CA . GLN A 1 76 ? 6.000 4.371 -12.104 1.00 96.06 76 GLN A CA 1
ATOM 604 C C . GLN A 1 76 ? 4.550 4.773 -11.795 1.00 96.06 76 GLN A C 1
ATOM 606 O O . GLN A 1 76 ? 4.162 4.801 -10.634 1.00 96.06 76 GLN A O 1
ATOM 611 N N . ASN A 1 77 ? 3.708 4.961 -12.821 1.00 95.94 77 ASN A N 1
ATOM 612 C CA . ASN A 1 77 ? 2.293 5.302 -12.616 1.00 95.94 77 ASN A CA 1
ATOM 613 C C . ASN A 1 77 ? 1.529 4.236 -11.802 1.00 95.94 77 ASN A C 1
ATOM 615 O O . ASN A 1 77 ? 0.541 4.552 -11.138 1.00 95.94 77 ASN A O 1
ATOM 619 N N . GLN A 1 78 ? 1.927 2.959 -11.888 1.00 96.56 78 GLN A N 1
ATOM 620 C CA . GLN A 1 78 ? 1.315 1.898 -11.085 1.00 96.56 78 GLN A CA 1
ATOM 621 C C . GLN A 1 78 ? 1.719 2.010 -9.611 1.00 96.56 78 GLN A C 1
ATOM 623 O O . GLN A 1 78 ? 0.853 1.846 -8.751 1.00 96.56 78 GLN A O 1
ATOM 628 N N . PHE A 1 79 ? 2.980 2.340 -9.319 1.00 97.31 79 PHE A N 1
ATOM 629 C CA . PHE A 1 79 ? 3.425 2.624 -7.953 1.00 97.31 79 PHE A CA 1
ATOM 630 C C . PHE A 1 79 ? 2.819 3.907 -7.393 1.00 97.31 79 PHE A C 1
ATOM 632 O O . PHE A 1 79 ? 2.356 3.889 -6.257 1.00 97.31 79 PHE A O 1
ATOM 639 N N . ASP A 1 80 ? 2.702 4.969 -8.189 1.00 96.38 80 ASP A N 1
ATOM 640 C CA . ASP A 1 80 ? 2.033 6.207 -7.772 1.00 96.38 80 ASP A CA 1
ATOM 641 C C . ASP A 1 80 ? 0.577 5.933 -7.361 1.00 96.38 80 ASP A C 1
ATOM 643 O O . ASP A 1 80 ? 0.091 6.423 -6.344 1.00 96.38 80 ASP A O 1
ATOM 647 N N . ALA A 1 81 ? -0.122 5.059 -8.094 1.00 97.12 81 ALA A N 1
ATOM 648 C CA . ALA A 1 81 ? -1.479 4.654 -7.735 1.00 97.12 81 ALA A CA 1
ATOM 649 C C . ALA A 1 81 ? -1.554 3.840 -6.426 1.00 97.12 81 ALA A C 1
ATOM 651 O O . ALA A 1 81 ? -2.597 3.844 -5.764 1.00 97.12 81 ALA A O 1
ATOM 652 N N . ILE A 1 82 ? -0.491 3.112 -6.066 1.00 97.81 82 ILE A N 1
ATOM 653 C CA . ILE A 1 82 ? -0.376 2.401 -4.782 1.00 97.81 82 ILE A CA 1
ATOM 654 C C . ILE A 1 82 ? -0.085 3.405 -3.664 1.00 97.81 82 ILE A C 1
ATOM 656 O O . ILE A 1 82 ? -0.783 3.391 -2.651 1.00 97.81 82 ILE A O 1
ATOM 660 N N . TYR A 1 83 ? 0.865 4.311 -3.884 1.00 97.25 83 TYR A N 1
ATOM 661 C CA . TYR A 1 83 ? 1.216 5.397 -2.972 1.00 97.25 83 TYR A CA 1
ATOM 662 C C . TYR A 1 83 ? -0.017 6.234 -2.600 1.00 97.25 83 TYR A C 1
ATOM 664 O O . TYR A 1 83 ? -0.351 6.400 -1.426 1.00 97.25 83 TYR A O 1
ATOM 672 N N . ASP A 1 84 ? -0.797 6.645 -3.602 1.00 97.25 84 ASP A N 1
ATOM 673 C CA . ASP A 1 84 ? -2.062 7.357 -3.413 1.00 97.25 84 ASP A CA 1
ATOM 674 C C . ASP A 1 84 ? -3.092 6.552 -2.608 1.00 97.25 84 ASP A C 1
ATOM 676 O O . ASP A 1 84 ? -3.931 7.122 -1.903 1.00 97.25 84 ASP A O 1
ATOM 680 N N . ALA A 1 85 ? -3.108 5.224 -2.761 1.00 97.31 85 ALA A N 1
ATOM 681 C CA . ALA A 1 85 ? -4.020 4.364 -2.017 1.00 97.31 85 ALA A CA 1
ATOM 682 C C . ALA A 1 85 ? -3.634 4.301 -0.535 1.00 97.31 85 ALA A C 1
ATOM 684 O O . ALA A 1 85 ? -4.526 4.386 0.311 1.00 97.31 85 ALA A O 1
ATOM 685 N N . ILE A 1 86 ? -2.336 4.213 -0.231 1.00 97.50 86 ILE A N 1
ATOM 686 C CA . ILE A 1 86 ? -1.811 4.214 1.138 1.00 97.50 86 ILE A CA 1
ATOM 687 C C . ILE A 1 86 ? -2.048 5.578 1.795 1.00 97.50 86 ILE A C 1
ATOM 689 O O . ILE A 1 86 ? -2.695 5.640 2.843 1.00 97.50 86 ILE A O 1
ATOM 693 N N . GLN A 1 87 ? -1.692 6.678 1.125 1.00 95.94 87 GLN A N 1
ATOM 694 C CA . GLN A 1 87 ? -1.921 8.030 1.646 1.00 95.94 87 GLN A CA 1
ATOM 695 C C . GLN A 1 87 ? -3.392 8.302 1.975 1.00 95.94 87 GLN A C 1
ATOM 697 O O . GLN A 1 87 ? -3.713 8.936 2.978 1.00 95.94 87 GLN A O 1
ATOM 702 N N . LYS A 1 88 ? -4.335 7.817 1.155 1.00 95.81 88 LYS A N 1
ATOM 703 C CA . LYS A 1 88 ? -5.773 7.966 1.447 1.00 95.81 88 LYS A CA 1
ATOM 704 C C . LYS A 1 88 ? -6.178 7.290 2.756 1.00 95.81 88 LYS A C 1
ATOM 706 O O . LYS A 1 88 ? -7.117 7.755 3.404 1.00 95.81 88 LYS A O 1
ATOM 711 N N . VAL A 1 89 ? -5.516 6.195 3.125 1.00 96.25 89 VAL A N 1
ATOM 712 C CA . VAL A 1 89 ? -5.734 5.504 4.399 1.00 96.25 89 VAL A CA 1
ATOM 713 C C . VAL A 1 89 ? -5.096 6.305 5.535 1.00 96.25 89 VAL A C 1
ATOM 715 O O . VAL A 1 89 ? -5.801 6.641 6.483 1.00 96.25 89 VAL A O 1
ATOM 718 N N . GLU A 1 90 ? -3.835 6.718 5.416 1.00 93.81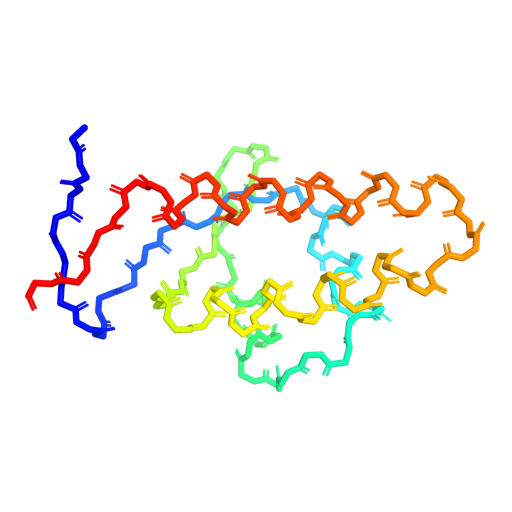 90 GLU A N 1
ATOM 719 C CA . GLU A 1 90 ? -3.133 7.545 6.419 1.00 93.81 90 GLU A CA 1
ATOM 720 C C . GLU A 1 90 ? -3.848 8.881 6.699 1.00 93.81 90 GLU A C 1
ATOM 722 O O . GLU A 1 90 ? -3.966 9.336 7.837 1.00 93.81 90 GLU A O 1
ATOM 727 N N . LEU A 1 91 ? -4.421 9.508 5.668 1.00 94.81 91 LEU A N 1
ATOM 728 C CA . LEU A 1 91 ? -5.204 10.740 5.802 1.00 94.81 91 LEU A CA 1
ATOM 729 C C . LEU A 1 91 ? -6.567 10.528 6.471 1.00 94.81 91 LEU A C 1
ATOM 731 O O . LEU A 1 91 ? -7.227 11.509 6.820 1.00 94.81 91 LEU A O 1
ATOM 735 N N . LYS A 1 92 ? -7.015 9.281 6.638 1.00 95.62 92 LYS A N 1
ATOM 736 C CA . LYS A 1 92 ? -8.298 8.941 7.262 1.00 95.62 92 LYS A CA 1
ATOM 737 C C . LYS A 1 92 ? -8.174 8.674 8.760 1.00 95.62 92 LYS A C 1
ATOM 739 O O . LYS A 1 92 ? -9.161 8.880 9.471 1.00 95.62 92 LYS A O 1
ATOM 744 N N . TYR A 1 93 ? -7.016 8.231 9.234 1.00 94.62 93 TYR A N 1
ATOM 745 C CA . TYR A 1 93 ? -6.803 7.847 10.627 1.00 94.62 93 TYR A CA 1
ATOM 746 C C . TYR A 1 93 ? -5.755 8.740 11.298 1.00 94.62 93 TYR A C 1
ATOM 748 O O . TYR A 1 93 ? -4.915 9.334 10.629 1.00 94.62 93 TYR A O 1
ATOM 756 N N . ASP A 1 94 ? -5.849 8.851 12.617 1.00 92.56 94 ASP A N 1
ATOM 757 C CA . ASP A 1 94 ? -4.801 9.401 13.479 1.00 92.56 94 ASP A CA 1
ATOM 758 C C . ASP A 1 94 ? -4.603 8.439 14.648 1.00 92.56 94 ASP A C 1
ATOM 760 O O . ASP A 1 94 ? -5.542 7.747 15.053 1.00 92.56 94 ASP A O 1
ATOM 764 N N . LEU A 1 95 ? -3.402 8.422 15.214 1.00 89.38 95 LEU A N 1
ATOM 765 C CA . LEU A 1 95 ? -3.179 7.759 16.491 1.00 89.38 95 LEU A CA 1
ATOM 766 C C . LEU A 1 95 ? -3.844 8.553 17.618 1.00 89.38 95 LEU A C 1
ATOM 768 O O . LEU A 1 95 ? -3.937 9.784 17.565 1.00 89.38 95 LEU A O 1
ATOM 772 N N . ARG A 1 96 ? -4.373 7.822 18.594 1.00 87.69 96 ARG A N 1
ATOM 773 C CA . ARG A 1 96 ? -5.003 8.376 19.790 1.00 87.69 96 ARG A CA 1
ATOM 774 C C . ARG A 1 96 ? -3.983 8.821 20.833 1.00 87.69 96 ARG A C 1
ATOM 776 O O . ARG A 1 96 ? -2.964 8.123 20.998 1.00 87.69 96 ARG A O 1
#

Sequence (96 aa):
MKKSIEEHEKVPLLLSKDQIDLIIEHTFAEDDLLDALRVAEVVGRRIKVLFTLHDLEDLNGHVAAVANHCEDRKMQNQFDAIYDAIQKVELKYDLR

Nearest PDB structures (foldseek):
  2ib0-assembly1_A  TM=9.061E-01  e=2.738E+00  Mycobacterium tuberculosis
  2ib0-assembly1_B  TM=8.991E-01  e=3.105E+00  Mycobacterium tuberculosis
  1xkp-assembly1_A  TM=5.985E-01  e=1.137E+00  Yersinia pestis
  6b0d-assembly1_C  TM=4.924E-01  e=1.003E+00  Escherichia coli O157:H7
  8dgi-assembly1_A  TM=4.336E-01  e=5.817E+00  Drosophila melanogaster

Mean predicted aligned error: 3.09 Å

Solvent-accessible surface area (backbone atoms only — not comparable to full-atom values): 5438 Å² total; per-residue (Å²): 135,60,46,70,38,57,77,83,49,62,45,79,47,78,37,44,68,70,56,51,52,50,44,68,77,66,35,90,58,57,69,69,64,51,48,41,62,71,74,42,46,79,56,90,87,32,34,39,29,70,35,28,64,63,55,46,54,54,52,42,52,36,42,50,53,48,32,77,70,42,83,50,65,70,61,23,55,54,33,50,56,49,44,55,52,51,50,56,47,58,69,41,44,40,75,108

pLDDT: mean 93.87, std 3.6, range [74.06, 97.81]

Secondary structure (DSSP, 8-state):
-PEEE-TT--EEEEE-HHHHHHHHHH----HHHHHHHHTPEEETTEEEEEE-HHHHHHHHHHHHHHHHH---HHHHHHHHHHHHHHHHHHTTEEE-